Protein AF-W7BA47-F1 (afdb_monomer)

Radius of gyration: 14.9 Å; Cα contacts (8 Å, |Δi|>4): 116; chains: 1; bounding box: 36×22×44 Å

Mean predicted aligned error: 5.05 Å

pLDDT: mean 85.98, std 9.77, range [57.28, 95.69]

Secondary structure (DSSP, 8-state):
-HHHHHHHHHHHHHHHHHHHHHHHHTTS-HHHHHHHHHHHHHHHHHHHHHHHHTT-S---HHHHHHHHHHHHHHHHHHHHHHHHHHH---HHHHHHHHHHHHHHHHHHHHHHHHHHH-

Organism: NCBI:txid1265818

Solvent-accessible surface area (backbone atoms only — not comparable to full-atom values): 6264 Å² total; per-residue (Å²): 109,72,52,43,49,51,40,51,47,42,26,53,46,43,25,52,37,18,38,48,18,36,73,55,18,78,84,54,58,71,68,53,32,54,52,18,52,52,37,29,52,54,21,53,55,43,40,59,51,37,67,67,59,44,75,65,95,72,82,56,75,65,57,59,53,51,39,51,52,46,53,52,52,48,50,52,50,52,52,49,53,55,46,35,74,74,74,44,87,51,70,67,59,29,53,51,36,43,50,53,25,52,54,48,49,53,53,48,53,51,50,60,55,46,70,74,76,108

Sequence (118 aa):
MIEFGVDLLINFITFGICFLPLYFAEKSRPLFENIAVAMAFIGLLGVGTGIFISSSEEISTYAYIILIVQICALSIDGILILWKKRFGNNKFLVIISILISIVSMILYIYYVIASFIY

Foldseek 3Di:
DVQLVLLLLLLVLLLLLLQLLCVLCVPPPVVLNVLSVVSNVVSVVSSVLSNVLSPDDDDDPVSVVLSVLSVVLSVVSVVLVVVCVVPNRDPVSSVSSSVSSVVSVVSSVVVSVVSVVD

Nearest PDB structures (foldseek):
  4k0d-assembly1_B  TM=5.398E-01  e=3.141E+00  Anaeromyxobacter dehalogenans 2CP-C
  2kgx-assembly1_A  TM=3.588E-01  e=1.370E+00  Mus musculus
  8snb-assembly1_6Q  TM=4.536E-01  e=4.756E+00  Strongylocentrotus purpuratus
  3g50-assembly1_A  TM=3.987E-01  e=7.585E+00  Streptomyces coelicolor

Structure (mmCIF, N/CA/C/O backbone):
data_AF-W7BA47-F1
#
_entry.id   AF-W7BA47-F1
#
loop_
_atom_site.group_PDB
_atom_site.id
_atom_site.type_symbol
_atom_site.label_atom_id
_atom_site.label_alt_id
_atom_site.label_comp_id
_atom_site.label_asym_id
_atom_site.label_entity_id
_atom_site.label_seq_id
_atom_site.pdbx_PDB_ins_code
_atom_site.Cartn_x
_atom_site.Cartn_y
_atom_site.Cartn_z
_atom_site.occupancy
_atom_site.B_iso_or_equiv
_atom_site.auth_seq_id
_atom_site.auth_comp_id
_atom_site.auth_asym_id
_atom_site.auth_atom_id
_atom_site.pdbx_PDB_model_num
ATOM 1 N N . MET A 1 1 ? 11.224 -12.373 -18.089 1.00 66.38 1 MET A N 1
ATOM 2 C CA . MET A 1 1 ? 10.610 -13.251 -17.050 1.00 66.38 1 MET A CA 1
ATOM 3 C C . MET A 1 1 ? 10.797 -12.699 -15.644 1.00 66.38 1 MET A C 1
ATOM 5 O O . MET A 1 1 ? 9.801 -12.541 -14.954 1.00 66.38 1 MET A O 1
ATOM 9 N N . ILE A 1 2 ? 12.034 -12.404 -15.219 1.00 74.19 2 ILE A N 1
ATOM 10 C CA . ILE A 1 2 ? 12.288 -11.719 -13.934 1.00 74.19 2 ILE A CA 1
ATOM 11 C C . ILE A 1 2 ? 11.592 -10.355 -13.916 1.00 74.19 2 ILE A C 1
ATOM 13 O O . ILE A 1 2 ? 10.984 -9.990 -12.919 1.00 74.19 2 ILE A O 1
ATOM 17 N N . GLU A 1 3 ? 11.616 -9.669 -15.054 1.00 75.38 3 GLU A N 1
ATOM 18 C CA . GLU A 1 3 ? 11.063 -8.330 -15.205 1.00 75.38 3 GLU A CA 1
ATOM 19 C C . GLU A 1 3 ? 9.555 -8.270 -14.995 1.00 75.38 3 GLU A C 1
ATOM 21 O O . GLU A 1 3 ? 9.076 -7.696 -14.023 1.00 75.38 3 GLU A O 1
ATOM 26 N N . PHE A 1 4 ? 8.827 -9.038 -15.799 1.00 77.75 4 PHE A N 1
ATOM 27 C CA . PHE A 1 4 ? 7.409 -9.298 -15.585 1.00 77.75 4 PHE A CA 1
ATOM 28 C C . PHE A 1 4 ? 7.071 -9.653 -14.122 1.00 77.75 4 PHE A C 1
ATOM 30 O O . PHE A 1 4 ? 6.058 -9.212 -13.587 1.00 77.75 4 PHE A O 1
ATOM 37 N N . GLY A 1 5 ? 7.930 -10.427 -13.445 1.00 82.00 5 GLY A N 1
ATOM 38 C CA . GLY A 1 5 ? 7.764 -10.757 -12.029 1.00 82.00 5 GLY A CA 1
ATOM 39 C C . GLY A 1 5 ? 7.880 -9.550 -11.092 1.00 82.00 5 GLY A C 1
ATOM 40 O O . GLY A 1 5 ? 7.089 -9.434 -10.158 1.00 82.00 5 GLY A O 1
ATOM 41 N N . VAL A 1 6 ? 8.832 -8.648 -11.335 1.00 85.94 6 VAL A N 1
ATOM 42 C CA . VAL A 1 6 ? 9.008 -7.405 -10.564 1.00 85.94 6 VAL A CA 1
ATOM 43 C C . VAL A 1 6 ? 7.814 -6.480 -10.758 1.00 85.94 6 VAL A C 1
ATOM 45 O O . VAL A 1 6 ? 7.255 -6.004 -9.770 1.00 85.94 6 VAL A O 1
ATOM 48 N N . ASP A 1 7 ? 7.376 -6.286 -11.998 1.00 85.62 7 ASP A N 1
ATOM 49 C CA . ASP A 1 7 ? 6.231 -5.429 -12.300 1.00 85.62 7 ASP A CA 1
ATOM 50 C C . ASP A 1 7 ? 4.973 -5.972 -11.626 1.00 85.62 7 ASP A C 1
ATOM 52 O O . ASP A 1 7 ? 4.269 -5.258 -10.907 1.00 85.62 7 ASP A O 1
ATOM 56 N N . LEU A 1 8 ? 4.722 -7.273 -11.767 1.00 86.50 8 LEU A N 1
ATOM 57 C CA . LEU A 1 8 ? 3.595 -7.945 -11.135 1.00 86.50 8 LEU A CA 1
ATOM 58 C C . LEU A 1 8 ? 3.645 -7.816 -9.604 1.00 86.50 8 LEU A C 1
ATOM 60 O O . LEU A 1 8 ? 2.625 -7.515 -8.982 1.00 86.50 8 LEU A O 1
ATOM 64 N N . LEU A 1 9 ? 4.823 -7.958 -8.992 1.00 90.31 9 LEU A N 1
ATOM 65 C CA . LEU A 1 9 ? 4.999 -7.751 -7.554 1.00 90.31 9 LEU A CA 1
ATOM 66 C C . LEU A 1 9 ? 4.670 -6.320 -7.127 1.00 90.31 9 LEU A C 1
ATOM 68 O O . LEU A 1 9 ? 3.917 -6.152 -6.169 1.00 90.31 9 LEU A O 1
ATOM 72 N N . ILE A 1 10 ? 5.180 -5.300 -7.825 1.00 90.94 10 ILE A N 1
ATOM 73 C CA . ILE A 1 10 ? 4.874 -3.892 -7.521 1.00 90.94 10 ILE A CA 1
ATOM 74 C C . ILE A 1 10 ? 3.357 -3.678 -7.544 1.00 90.94 10 ILE A C 1
ATOM 76 O O . ILE A 1 10 ? 2.802 -3.146 -6.585 1.00 90.94 10 ILE A O 1
ATOM 80 N N . ASN A 1 11 ? 2.674 -4.173 -8.579 1.00 90.62 11 ASN A N 1
ATOM 81 C CA . ASN A 1 11 ? 1.220 -4.065 -8.710 1.00 90.62 11 ASN A CA 1
ATOM 82 C C . ASN A 1 11 ? 0.459 -4.700 -7.549 1.00 90.62 11 ASN A C 1
ATOM 84 O O . ASN A 1 11 ? -0.389 -4.055 -6.929 1.00 90.62 11 ASN A O 1
ATOM 88 N N . PHE A 1 12 ? 0.749 -5.966 -7.246 1.00 91.25 12 PHE A N 1
ATOM 89 C CA . PHE A 1 12 ? 0.044 -6.683 -6.187 1.00 91.25 12 PHE A CA 1
ATOM 90 C C . PHE A 1 12 ? 0.349 -6.117 -4.800 1.00 91.25 12 PHE A C 1
ATOM 92 O O . PHE A 1 12 ? -0.547 -6.075 -3.956 1.00 91.25 12 PHE A O 1
ATOM 99 N N . ILE A 1 13 ? 1.577 -5.649 -4.560 1.00 94.44 13 ILE A N 1
ATOM 100 C CA . ILE A 1 13 ? 1.940 -5.007 -3.294 1.00 94.44 13 ILE A CA 1
ATOM 101 C C . ILE A 1 13 ? 1.198 -3.677 -3.149 1.00 94.44 13 ILE A C 1
ATOM 103 O O . ILE A 1 13 ? 0.569 -3.463 -2.115 1.00 94.44 13 ILE A O 1
ATOM 107 N N . THR A 1 14 ? 1.204 -2.819 -4.174 1.00 94.06 14 THR A N 1
ATOM 108 C CA . THR A 1 14 ? 0.443 -1.560 -4.157 1.00 94.06 14 THR A CA 1
ATOM 109 C C . THR A 1 14 ? -1.044 -1.824 -3.933 1.00 94.06 14 THR A C 1
ATOM 111 O O . THR A 1 14 ? -1.656 -1.172 -3.091 1.00 94.06 14 THR A O 1
ATOM 114 N N . PHE A 1 15 ? -1.624 -2.822 -4.603 1.00 93.44 15 PHE A N 1
ATOM 115 C CA . PHE A 1 15 ? -3.010 -3.218 -4.361 1.00 93.44 15 PHE A CA 1
ATOM 116 C C . PHE A 1 15 ? -3.251 -3.654 -2.914 1.00 93.44 15 PHE A C 1
ATOM 118 O O . PHE A 1 15 ? -4.204 -3.188 -2.288 1.00 93.44 15 PHE A O 1
ATOM 125 N N . GLY A 1 16 ? -2.381 -4.506 -2.367 1.00 93.62 16 GLY A N 1
ATOM 126 C CA . GLY A 1 16 ? -2.463 -4.947 -0.977 1.00 93.62 16 GLY A CA 1
ATOM 127 C C . GLY A 1 16 ? -2.450 -3.770 -0.004 1.00 93.62 16 GLY A C 1
ATOM 128 O O . GLY A 1 16 ? -3.312 -3.698 0.873 1.00 93.62 16 GLY A O 1
ATOM 129 N N . ILE A 1 17 ? -1.536 -2.817 -0.209 1.00 94.75 17 ILE A N 1
ATOM 130 C CA . ILE A 1 17 ? -1.458 -1.577 0.572 1.00 94.75 17 ILE A CA 1
ATOM 131 C C . ILE A 1 17 ? -2.765 -0.789 0.442 1.00 94.75 17 ILE A C 1
ATOM 133 O O . ILE A 1 17 ? -3.381 -0.479 1.452 1.00 94.75 17 ILE A O 1
ATOM 137 N N . CYS A 1 18 ? -3.260 -0.531 -0.771 1.00 94.38 18 CYS A N 1
ATOM 138 C CA . CYS A 1 18 ? -4.506 0.218 -0.974 1.00 94.38 18 CYS A CA 1
ATOM 139 C C . CYS A 1 18 ? -5.758 -0.482 -0.415 1.00 94.38 18 CYS A C 1
ATOM 141 O O . CYS A 1 18 ? -6.762 0.181 -0.145 1.00 94.38 18 CYS A O 1
ATOM 143 N N . PHE A 1 19 ? -5.717 -1.803 -0.229 1.00 93.81 19 PHE A N 1
ATOM 144 C CA . PHE A 1 19 ? -6.799 -2.580 0.372 1.00 93.81 19 PHE A CA 1
ATOM 145 C C . PHE A 1 19 ? -6.784 -2.534 1.911 1.00 93.81 19 PHE A C 1
ATOM 147 O O . PHE A 1 19 ? -7.836 -2.579 2.552 1.00 93.81 19 PHE A O 1
ATOM 154 N N . LEU A 1 20 ? -5.606 -2.411 2.529 1.00 92.88 20 LEU A N 1
ATOM 155 C CA . LEU A 1 20 ? -5.420 -2.436 3.985 1.00 92.88 20 LEU A CA 1
ATOM 156 C C . LEU A 1 20 ? -6.234 -1.387 4.769 1.00 92.88 20 LEU A C 1
ATOM 158 O O . LEU A 1 20 ? -6.786 -1.759 5.811 1.00 92.88 20 LEU A O 1
ATOM 162 N N . PRO A 1 21 ? -6.424 -0.138 4.301 1.00 92.38 21 PRO A N 1
ATOM 163 C CA . PRO A 1 21 ? -7.309 0.823 4.952 1.00 92.38 21 PRO A CA 1
ATOM 164 C C . PRO A 1 21 ? -8.714 0.288 5.224 1.00 92.38 21 PRO A C 1
ATOM 166 O O . PRO A 1 21 ? -9.295 0.619 6.258 1.00 92.38 21 PRO A O 1
ATOM 169 N N . LEU A 1 22 ? -9.246 -0.572 4.345 1.00 91.44 22 LEU A N 1
ATOM 170 C CA . LEU A 1 22 ? -10.577 -1.167 4.491 1.00 91.44 22 LEU A CA 1
ATOM 171 C C . LEU A 1 22 ? -10.646 -2.028 5.753 1.00 91.44 22 LEU A C 1
ATOM 173 O O . LEU A 1 22 ? -11.572 -1.911 6.556 1.00 91.44 22 LEU A O 1
ATOM 177 N N . TYR A 1 23 ? -9.602 -2.826 5.980 1.00 90.31 23 TYR A N 1
ATOM 178 C CA . TYR A 1 23 ? -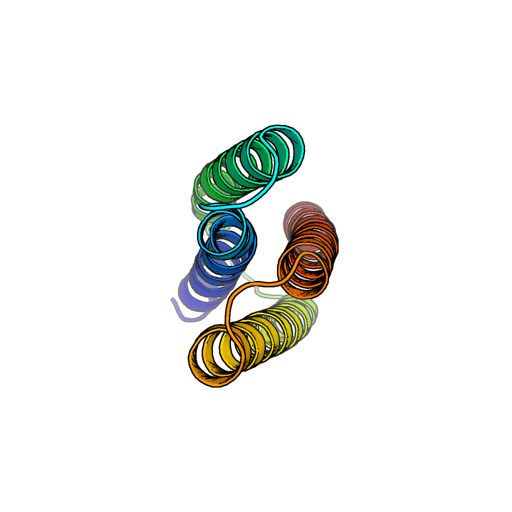9.472 -3.648 7.175 1.00 90.31 23 TYR A CA 1
ATOM 179 C C . TYR A 1 23 ? -9.422 -2.799 8.452 1.00 90.31 23 TYR A C 1
ATOM 181 O O . TYR A 1 23 ? -9.959 -3.193 9.490 1.00 90.31 23 TYR A O 1
ATOM 189 N N . PHE A 1 24 ? -8.799 -1.621 8.428 1.00 87.81 24 PHE A N 1
ATOM 190 C CA . PHE A 1 24 ? -8.803 -0.722 9.587 1.00 87.81 24 PHE A CA 1
ATOM 191 C C . PHE A 1 24 ? -10.140 0.028 9.743 1.00 87.81 24 PHE A C 1
ATOM 193 O O . PHE A 1 24 ? -10.567 0.292 10.873 1.00 87.81 24 PHE A O 1
ATOM 200 N N . ALA A 1 25 ? -10.832 0.322 8.641 1.00 86.88 25 ALA A N 1
ATOM 201 C CA . ALA A 1 25 ? -12.054 1.122 8.618 1.00 86.88 25 ALA A CA 1
ATOM 202 C C . ALA A 1 25 ? -13.339 0.370 9.026 1.00 86.88 25 ALA A C 1
ATOM 204 O O . ALA A 1 25 ? -14.301 1.040 9.395 1.00 86.88 25 ALA A O 1
ATOM 205 N N . GLU A 1 26 ? -13.339 -0.968 9.064 1.00 70.75 26 GLU A N 1
ATOM 206 C CA . GLU A 1 26 ? -14.492 -1.878 9.297 1.00 70.75 26 GLU A CA 1
ATOM 207 C C . GLU A 1 26 ? -15.397 -1.552 10.514 1.00 70.75 26 GLU A C 1
ATOM 209 O O . GLU A 1 26 ? -16.536 -1.995 10.599 1.00 70.75 26 GLU A O 1
ATOM 214 N N . LYS A 1 27 ? -14.915 -0.773 11.492 1.00 70.00 27 LYS A N 1
ATOM 215 C CA . LYS A 1 27 ? -15.703 -0.320 12.664 1.00 70.00 27 LYS A CA 1
ATOM 216 C C . LYS A 1 27 ? -15.567 1.177 12.940 1.00 70.00 27 LYS A C 1
ATOM 218 O O . LYS A 1 27 ? -15.707 1.634 14.075 1.00 70.00 27 LYS A O 1
ATOM 223 N N . SER A 1 28 ? -15.174 1.932 11.925 1.00 71.06 28 SER A N 1
ATOM 224 C CA . SER A 1 28 ? -14.909 3.362 12.021 1.00 71.06 28 SER A CA 1
ATOM 225 C C . SER A 1 28 ? -16.116 4.182 11.546 1.00 71.06 28 SER A C 1
ATOM 227 O O . SER A 1 28 ? -17.214 3.665 11.371 1.00 71.06 28 SER A O 1
ATOM 229 N N . ARG A 1 29 ? -15.948 5.503 11.412 1.00 77.69 29 ARG A N 1
ATOM 230 C CA . ARG A 1 29 ? -17.011 6.363 10.873 1.00 77.69 29 ARG A CA 1
ATOM 231 C C . ARG A 1 29 ? -17.239 6.031 9.390 1.00 77.69 29 ARG A C 1
ATOM 233 O O . ARG A 1 29 ? -16.246 5.800 8.703 1.00 77.69 29 ARG A O 1
ATOM 240 N N . PRO A 1 30 ? -18.474 6.162 8.871 1.00 85.31 30 PRO A N 1
ATOM 241 C CA . PRO A 1 30 ? -18.797 5.848 7.472 1.00 85.31 30 PRO A CA 1
ATOM 242 C C . PRO A 1 30 ? -17.928 6.613 6.459 1.00 85.31 30 PRO A C 1
ATOM 244 O O . PRO A 1 30 ? -17.640 6.126 5.375 1.00 85.31 30 PRO A O 1
ATOM 247 N N . LEU A 1 31 ? -17.437 7.800 6.832 1.00 87.19 31 LEU A N 1
ATOM 248 C CA . LEU A 1 31 ? -16.502 8.572 6.011 1.00 87.19 31 LEU A CA 1
ATOM 249 C C . LEU A 1 31 ? -15.182 7.827 5.741 1.00 87.19 31 LEU A C 1
ATOM 251 O O . LEU A 1 31 ? -14.698 7.850 4.615 1.00 87.19 31 LEU A O 1
ATOM 255 N N . PHE A 1 32 ? -14.593 7.176 6.748 1.00 87.00 32 PHE A N 1
ATOM 256 C CA . PHE A 1 32 ? -13.326 6.455 6.579 1.00 87.00 32 PHE A CA 1
ATOM 257 C C . PHE A 1 32 ? -13.507 5.175 5.767 1.00 87.00 32 PHE A C 1
ATOM 259 O O . PHE A 1 32 ? -12.637 4.830 4.976 1.00 87.00 32 PHE A O 1
ATOM 266 N N . GLU A 1 33 ? -14.645 4.506 5.939 1.00 88.81 33 GLU A N 1
ATOM 267 C CA . GLU A 1 33 ? -15.017 3.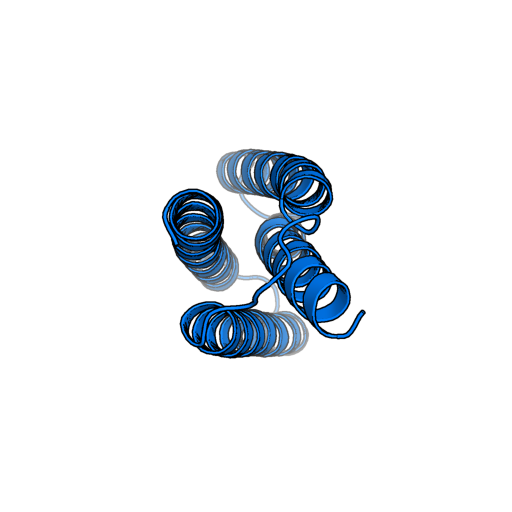334 5.152 1.00 88.81 33 GLU A CA 1
ATOM 268 C C . GLU A 1 33 ? -15.160 3.688 3.668 1.00 88.81 33 GLU A C 1
ATOM 270 O O . GLU A 1 33 ? -14.522 3.056 2.833 1.00 88.81 33 GLU A O 1
ATOM 275 N N . ASN A 1 34 ? -15.876 4.767 3.339 1.00 91.31 34 ASN A N 1
ATOM 276 C CA . ASN A 1 34 ? -16.017 5.228 1.954 1.00 91.31 34 ASN A CA 1
ATOM 277 C C . ASN A 1 34 ? -14.666 5.563 1.304 1.00 91.31 34 ASN A C 1
ATOM 279 O O . ASN A 1 34 ? -14.430 5.199 0.152 1.00 91.31 34 ASN A O 1
ATOM 283 N N . ILE A 1 35 ? -13.768 6.235 2.038 1.00 91.12 35 ILE A N 1
ATOM 284 C CA . ILE A 1 35 ? -12.414 6.533 1.547 1.00 91.12 35 ILE A CA 1
ATOM 285 C C . ILE A 1 35 ? -11.648 5.231 1.303 1.00 91.12 35 ILE A C 1
ATOM 287 O O . ILE A 1 35 ? -11.060 5.062 0.239 1.00 91.12 35 ILE A O 1
ATOM 291 N N . ALA A 1 36 ? -11.678 4.299 2.253 1.00 90.50 36 ALA A N 1
ATOM 292 C CA . ALA A 1 36 ? -10.980 3.027 2.136 1.00 90.50 36 ALA A CA 1
ATOM 293 C C . ALA A 1 36 ? -11.496 2.167 0.971 1.00 90.50 36 ALA A C 1
ATOM 295 O O . ALA A 1 36 ? -10.695 1.594 0.236 1.00 90.50 36 ALA A O 1
ATOM 296 N N . VAL A 1 37 ? -12.814 2.123 0.753 1.00 92.44 37 VAL A N 1
ATOM 297 C CA . VAL A 1 37 ? -13.425 1.446 -0.402 1.00 92.44 37 VAL A CA 1
ATOM 298 C C . VAL A 1 37 ? -12.951 2.077 -1.710 1.00 92.44 37 VAL A C 1
ATOM 300 O O . VAL A 1 37 ? -12.552 1.358 -2.626 1.00 92.44 37 VAL A O 1
ATOM 303 N N . ALA A 1 38 ? -12.945 3.410 -1.796 1.00 92.38 38 ALA A N 1
ATOM 304 C CA . ALA A 1 38 ? -12.454 4.107 -2.981 1.00 92.38 38 ALA A CA 1
ATOM 305 C C . ALA A 1 38 ? -10.973 3.792 -3.251 1.00 92.38 38 ALA A C 1
ATOM 307 O O . ALA A 1 38 ? -10.609 3.519 -4.393 1.00 92.38 38 ALA A O 1
ATOM 308 N N . MET A 1 39 ? -10.131 3.758 -2.211 1.00 92.12 39 MET A N 1
ATOM 309 C CA . MET A 1 39 ? -8.719 3.380 -2.349 1.00 92.12 39 MET A CA 1
ATOM 310 C C . MET A 1 39 ? -8.548 1.937 -2.822 1.00 92.12 39 MET A C 1
ATOM 312 O O . MET A 1 39 ? -7.776 1.698 -3.747 1.00 92.12 39 MET A O 1
ATOM 316 N N . ALA A 1 40 ? -9.294 0.991 -2.250 1.00 91.81 40 ALA A N 1
ATOM 317 C CA . ALA A 1 40 ? -9.256 -0.407 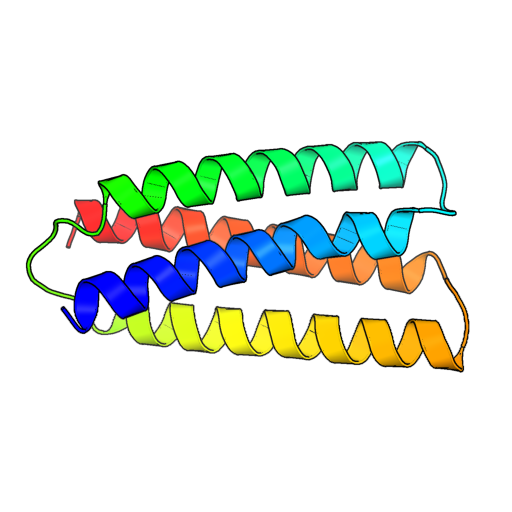-2.669 1.00 91.81 40 ALA A CA 1
ATOM 318 C C . ALA A 1 40 ? -9.656 -0.565 -4.146 1.00 91.81 40 ALA A C 1
ATOM 320 O O . ALA A 1 40 ? -9.021 -1.318 -4.885 1.00 91.81 40 ALA A O 1
ATOM 321 N N . PHE A 1 41 ? -10.668 0.182 -4.595 1.00 92.31 41 PHE A N 1
ATOM 322 C CA . PHE A 1 41 ? -11.100 0.178 -5.991 1.00 92.31 41 PHE A CA 1
ATOM 323 C C . PHE A 1 41 ? -10.038 0.768 -6.929 1.00 92.31 41 PHE A C 1
ATOM 325 O O . PHE A 1 41 ? -9.732 0.181 -7.963 1.00 92.31 41 PHE A O 1
ATOM 332 N N . ILE A 1 42 ? -9.426 1.893 -6.549 1.00 90.00 42 ILE A N 1
ATOM 333 C CA . ILE A 1 42 ? -8.329 2.512 -7.306 1.00 90.00 42 ILE A CA 1
ATOM 334 C C . ILE A 1 42 ? -7.123 1.563 -7.398 1.00 90.00 42 ILE A C 1
ATOM 336 O O . ILE A 1 42 ? -6.569 1.383 -8.481 1.00 90.00 42 ILE A O 1
ATOM 340 N N . GLY A 1 43 ? -6.749 0.914 -6.293 1.00 87.44 43 GLY A N 1
ATOM 341 C CA . GLY A 1 43 ? -5.674 -0.077 -6.276 1.00 87.44 43 GLY A CA 1
ATOM 342 C C . GLY A 1 43 ? -5.970 -1.271 -7.187 1.00 87.44 43 GLY A C 1
ATOM 343 O O . GLY A 1 43 ? -5.082 -1.730 -7.901 1.00 87.44 43 GLY A O 1
ATOM 344 N N . LEU A 1 44 ? -7.222 -1.744 -7.215 1.00 88.38 44 LEU A N 1
ATOM 345 C CA . LEU A 1 44 ? -7.648 -2.836 -8.095 1.00 88.38 44 LEU A CA 1
ATOM 346 C C . LEU A 1 44 ? -7.510 -2.461 -9.577 1.00 88.38 44 LEU A C 1
ATOM 348 O O . LEU A 1 44 ? -7.016 -3.264 -10.367 1.00 88.38 44 LEU A O 1
ATOM 352 N N . LEU A 1 45 ? -7.907 -1.240 -9.951 1.00 86.62 45 LEU A N 1
ATOM 353 C CA . LEU A 1 45 ? -7.700 -0.723 -11.308 1.00 86.62 45 LEU A CA 1
ATOM 354 C C . LEU A 1 45 ? -6.207 -0.652 -11.661 1.00 86.62 45 LEU A C 1
ATOM 356 O O . LEU A 1 45 ? -5.834 -0.981 -12.787 1.00 86.62 45 LEU A O 1
ATOM 360 N N . GLY A 1 46 ? -5.362 -0.303 -10.685 1.00 81.31 46 GLY A N 1
ATOM 361 C CA . GLY A 1 46 ? -3.903 -0.321 -10.812 1.00 81.31 46 GLY A CA 1
ATOM 362 C C . GLY A 1 46 ? -3.345 -1.697 -11.193 1.00 81.31 46 GLY A C 1
ATOM 363 O O . GLY A 1 46 ? -2.532 -1.808 -12.105 1.00 81.31 46 GLY A O 1
ATOM 364 N N . VAL A 1 47 ? -3.836 -2.782 -10.586 1.00 78.44 47 VAL A N 1
ATOM 365 C CA . VAL A 1 47 ? -3.394 -4.145 -10.957 1.00 78.44 47 VAL A CA 1
ATOM 366 C C . VAL A 1 47 ? -3.602 -4.413 -12.450 1.00 78.44 47 VAL A C 1
ATOM 368 O O . VAL A 1 47 ? -2.722 -4.965 -13.108 1.00 78.44 47 VAL A O 1
ATOM 371 N N . GLY A 1 48 ? -4.741 -3.981 -13.002 1.00 72.12 48 GLY A N 1
ATOM 372 C CA . GLY A 1 48 ? -5.032 -4.116 -14.429 1.00 72.12 48 GLY A CA 1
ATOM 373 C C . GLY A 1 48 ? -4.066 -3.325 -15.313 1.00 72.12 48 GLY A C 1
ATOM 374 O O . GLY A 1 48 ? -3.627 -3.836 -16.343 1.00 72.12 48 GLY A O 1
ATOM 375 N N . THR A 1 49 ? -3.685 -2.110 -14.902 1.00 73.25 49 THR A N 1
ATOM 376 C CA . THR A 1 49 ? -2.740 -1.286 -15.669 1.00 73.25 49 THR A CA 1
ATOM 377 C C . THR A 1 49 ? -1.348 -1.894 -15.708 1.00 73.25 49 THR A C 1
ATOM 379 O O . THR A 1 49 ? -0.732 -1.920 -16.765 1.00 73.25 49 THR A O 1
ATOM 382 N N . GLY A 1 50 ? -0.847 -2.456 -14.614 1.00 66.00 50 GLY A N 1
ATOM 383 C CA . GLY A 1 50 ? 0.508 -3.000 -14.630 1.00 66.00 50 GLY A CA 1
ATOM 384 C C . GLY A 1 50 ? 0.675 -4.328 -15.364 1.00 66.00 50 GLY A C 1
ATOM 385 O O . GLY A 1 50 ? 1.748 -4.580 -15.908 1.00 66.00 50 GLY A O 1
ATOM 386 N N . ILE A 1 51 ? -0.388 -5.129 -15.492 1.00 68.62 51 ILE A N 1
ATOM 387 C CA . ILE A 1 51 ? -0.386 -6.277 -16.416 1.00 68.62 51 ILE A CA 1
ATOM 388 C C . ILE A 1 51 ? -0.167 -5.795 -17.858 1.00 68.62 51 ILE A C 1
ATOM 390 O O . ILE A 1 51 ? 0.539 -6.451 -18.615 1.00 68.62 51 ILE A O 1
ATOM 394 N N . PHE A 1 52 ? -0.713 -4.633 -18.227 1.00 68.88 52 PHE A N 1
ATOM 395 C CA . PHE A 1 52 ? -0.556 -4.068 -19.568 1.00 68.88 52 PHE A CA 1
ATOM 396 C C . PHE A 1 52 ? 0.848 -3.496 -19.819 1.00 68.88 52 PHE A C 1
ATOM 398 O O . PHE A 1 52 ? 1.332 -3.547 -20.943 1.00 68.88 52 PHE A O 1
ATOM 405 N N . ILE A 1 53 ? 1.503 -2.960 -18.786 1.00 67.88 53 ILE A N 1
ATOM 406 C CA . ILE A 1 53 ? 2.792 -2.258 -18.919 1.00 67.88 53 ILE A CA 1
ATOM 407 C C . ILE A 1 53 ? 3.998 -3.205 -18.795 1.00 67.88 53 ILE A C 1
ATOM 409 O O . ILE A 1 53 ? 5.065 -2.936 -19.342 1.00 67.88 53 ILE A O 1
ATOM 413 N N . SER A 1 54 ? 3.810 -4.360 -18.153 1.00 61.78 54 SER A N 1
ATOM 414 C CA . SER A 1 54 ? 4.834 -5.408 -17.977 1.00 61.78 54 SER A CA 1
ATOM 415 C C . SER A 1 54 ? 5.260 -6.148 -19.263 1.00 61.78 54 SER A C 1
ATOM 417 O O . SER A 1 54 ? 5.886 -7.207 -19.202 1.00 61.78 54 SER A O 1
ATOM 419 N N . SER A 1 55 ? 4.916 -5.611 -20.440 1.00 60.03 55 SER A N 1
ATOM 420 C CA . SER A 1 55 ? 5.360 -6.091 -21.755 1.00 60.03 55 SER A CA 1
ATOM 421 C C . SER A 1 55 ? 6.619 -5.389 -22.282 1.00 60.03 55 SER A C 1
ATOM 423 O O . SER A 1 55 ? 7.001 -5.641 -23.422 1.00 60.03 55 SER A O 1
ATOM 425 N N . SER A 1 56 ? 7.212 -4.469 -21.516 1.00 59.53 56 SER A N 1
ATOM 426 C CA . SER A 1 56 ? 8.468 -3.798 -21.880 1.00 59.53 56 SER A CA 1
ATOM 427 C C . SER A 1 56 ? 9.680 -4.705 -21.617 1.00 59.53 56 SER A C 1
ATOM 429 O O . SER A 1 56 ? 9.654 -5.545 -20.719 1.00 59.53 56 SER A O 1
ATOM 431 N N . GLU A 1 57 ? 10.713 -4.589 -22.458 1.00 57.28 57 GLU A N 1
ATOM 432 C CA . GLU A 1 57 ? 11.843 -5.536 -22.517 1.00 57.28 57 GLU A CA 1
ATOM 433 C C . GLU A 1 57 ? 13.023 -5.191 -21.589 1.00 57.28 57 GLU A C 1
ATOM 435 O O . GLU A 1 57 ? 13.956 -5.985 -21.502 1.00 57.28 57 GLU A O 1
ATOM 440 N N . GLU A 1 58 ? 13.007 -4.040 -20.902 1.00 62.19 58 GLU A N 1
ATOM 441 C CA . GLU A 1 58 ? 14.079 -3.652 -19.976 1.00 62.19 58 GLU A CA 1
ATOM 442 C C . GLU A 1 58 ? 13.534 -3.026 -18.686 1.00 62.19 58 GLU A C 1
ATOM 444 O O . GLU A 1 58 ? 12.908 -1.963 -18.696 1.00 62.19 58 GLU A O 1
ATOM 449 N N . ILE A 1 59 ? 13.839 -3.639 -17.537 1.00 63.56 59 ILE A N 1
ATOM 450 C CA . ILE A 1 59 ? 13.616 -2.991 -16.240 1.00 63.56 59 ILE A CA 1
ATOM 451 C C . ILE A 1 59 ? 14.749 -2.041 -15.899 1.00 63.56 59 ILE A C 1
ATOM 453 O O . ILE A 1 59 ? 15.877 -2.434 -15.594 1.00 63.56 59 ILE A O 1
ATOM 457 N N . SER A 1 60 ? 14.392 -0.768 -15.798 1.00 69.88 60 SER A N 1
ATOM 458 C CA . SER A 1 60 ? 15.277 0.254 -15.265 1.00 69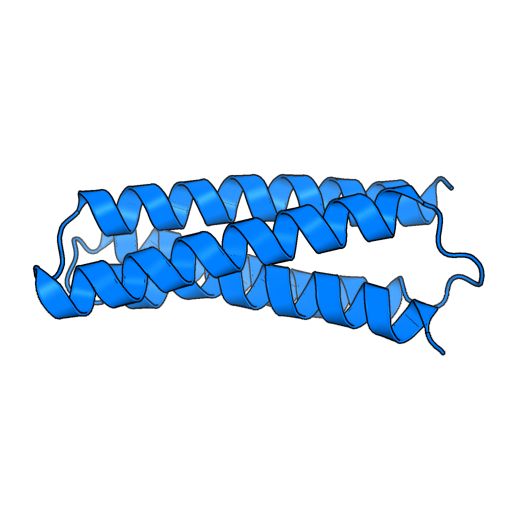.88 60 SER A CA 1
ATOM 459 C C . SER A 1 60 ? 15.416 0.161 -13.739 1.00 69.88 60 SER A C 1
ATOM 461 O O . SER A 1 60 ? 14.479 -0.169 -13.006 1.00 69.88 60 SER A O 1
ATOM 463 N N . THR A 1 61 ? 16.600 0.513 -13.232 1.00 76.94 61 THR A N 1
ATOM 464 C CA . THR A 1 61 ? 16.991 0.456 -11.810 1.00 76.94 61 THR A CA 1
ATOM 465 C C . THR A 1 61 ? 15.976 1.110 -10.861 1.00 76.94 61 THR A C 1
ATOM 467 O O . THR A 1 61 ? 15.847 0.685 -9.711 1.00 76.94 61 THR A O 1
ATOM 470 N N . TYR A 1 62 ? 15.221 2.116 -11.320 1.00 80.38 62 TYR A N 1
ATOM 471 C CA . TYR A 1 62 ? 14.200 2.775 -10.501 1.00 80.38 62 TYR A CA 1
ATOM 472 C C . TYR A 1 62 ? 13.058 1.832 -10.086 1.00 80.38 62 TYR A C 1
ATOM 474 O O . TYR A 1 62 ? 12.514 2.003 -8.995 1.00 80.38 62 TYR A O 1
ATOM 482 N N . ALA A 1 63 ? 12.716 0.815 -10.885 1.00 85.50 63 ALA A N 1
ATOM 483 C CA . ALA A 1 63 ? 11.647 -0.127 -10.548 1.00 85.50 63 ALA A CA 1
ATOM 484 C C . ALA A 1 63 ? 11.992 -0.940 -9.293 1.00 85.50 63 ALA A C 1
ATOM 486 O O . ALA A 1 63 ? 11.150 -1.118 -8.416 1.00 85.50 63 ALA A O 1
ATOM 487 N N . TYR A 1 64 ? 13.256 -1.351 -9.141 1.00 86.56 64 TYR A N 1
ATOM 488 C CA . TYR A 1 64 ? 13.727 -2.039 -7.935 1.00 86.56 64 TYR A CA 1
ATOM 489 C C . TYR A 1 64 ? 13.664 -1.143 -6.694 1.00 86.56 64 TYR A C 1
ATOM 491 O O . TYR A 1 64 ? 13.298 -1.611 -5.615 1.00 86.56 64 TYR A O 1
ATOM 499 N N . ILE A 1 65 ? 13.971 0.151 -6.834 1.00 87.81 65 ILE A N 1
ATOM 500 C CA . ILE A 1 65 ? 13.836 1.122 -5.738 1.00 87.81 65 ILE A CA 1
ATOM 501 C C . ILE A 1 65 ? 12.368 1.225 -5.317 1.00 87.81 65 ILE A C 1
ATOM 503 O O . ILE A 1 65 ? 12.060 1.162 -4.127 1.00 87.81 65 ILE A O 1
ATOM 507 N N . ILE A 1 66 ? 11.457 1.329 -6.286 1.00 90.44 66 ILE A N 1
ATOM 508 C CA . ILE A 1 66 ? 10.019 1.409 -6.021 1.00 90.44 66 ILE A CA 1
ATOM 509 C C . ILE A 1 66 ? 9.527 0.123 -5.358 1.00 90.44 66 ILE A C 1
ATOM 511 O O . ILE A 1 66 ? 8.837 0.204 -4.345 1.00 90.44 66 ILE A O 1
ATOM 515 N N . LEU A 1 67 ? 9.946 -1.049 -5.839 1.00 92.31 67 LEU A N 1
ATOM 516 C CA . LEU A 1 67 ? 9.625 -2.330 -5.213 1.00 92.31 67 LEU A CA 1
ATOM 517 C C . LEU A 1 67 ? 10.052 -2.364 -3.738 1.00 92.31 67 LEU A C 1
ATOM 519 O O . LEU A 1 67 ? 9.248 -2.727 -2.880 1.00 92.31 67 LEU A O 1
ATOM 523 N N . ILE A 1 68 ? 11.280 -1.944 -3.418 1.00 93.38 68 ILE A N 1
ATOM 524 C CA . ILE A 1 68 ? 11.773 -1.896 -2.032 1.00 93.38 68 ILE A CA 1
ATOM 525 C C . ILE A 1 68 ? 10.912 -0.957 -1.180 1.00 93.38 68 ILE A C 1
ATOM 527 O O . ILE A 1 68 ? 10.514 -1.324 -0.073 1.00 93.38 68 ILE A O 1
ATOM 531 N N . VAL A 1 69 ? 10.583 0.234 -1.687 1.00 94.38 69 VAL A N 1
ATOM 532 C CA . VAL A 1 69 ? 9.735 1.195 -0.964 1.00 94.38 69 VAL A CA 1
ATOM 533 C C . VAL A 1 69 ? 8.338 0.621 -0.714 1.00 94.38 69 VAL A C 1
ATOM 535 O O . VAL A 1 69 ? 7.820 0.751 0.397 1.00 94.38 69 VAL A O 1
ATOM 538 N N . GLN A 1 70 ? 7.753 -0.066 -1.696 1.00 95.00 70 GLN A N 1
ATOM 539 C CA . GLN A 1 70 ? 6.449 -0.714 -1.552 1.00 95.00 70 GLN A CA 1
ATOM 540 C C . GLN A 1 70 ? 6.492 -1.866 -0.532 1.00 95.00 70 GLN A C 1
ATOM 542 O O . GLN A 1 70 ? 5.605 -1.973 0.313 1.00 95.00 70 GLN A O 1
ATOM 547 N N . ILE A 1 71 ? 7.552 -2.681 -0.518 1.00 95.62 71 ILE A N 1
ATOM 548 C CA . ILE A 1 71 ? 7.746 -3.728 0.503 1.00 95.62 71 ILE A CA 1
ATOM 549 C C . ILE A 1 71 ? 7.857 -3.114 1.906 1.00 95.62 71 ILE A C 1
ATOM 551 O O . ILE A 1 71 ? 7.254 -3.624 2.856 1.00 95.62 71 ILE A O 1
ATOM 555 N N . CYS A 1 72 ? 8.592 -2.010 2.053 1.00 95.12 72 CYS A N 1
ATOM 556 C CA . CYS A 1 72 ? 8.695 -1.284 3.318 1.00 95.12 72 CYS A CA 1
ATOM 557 C C . CYS A 1 72 ? 7.330 -0.752 3.776 1.00 95.12 72 CYS A C 1
ATOM 559 O O . CYS A 1 72 ? 6.964 -0.943 4.935 1.00 95.12 72 CYS A O 1
ATOM 561 N N . ALA A 1 73 ? 6.557 -0.140 2.875 1.00 95.00 73 ALA A N 1
ATOM 562 C CA . ALA A 1 73 ? 5.213 0.354 3.170 1.00 95.00 73 ALA A CA 1
ATOM 563 C C . ALA A 1 73 ? 4.277 -0.778 3.627 1.00 95.00 73 ALA A C 1
ATOM 565 O O . ALA A 1 73 ? 3.657 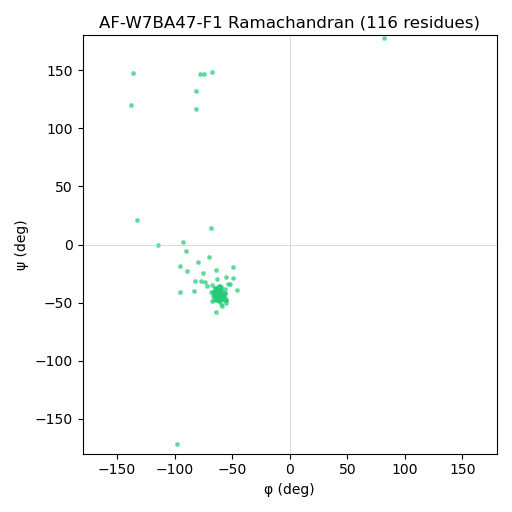-0.673 4.686 1.00 95.00 73 ALA A O 1
ATOM 566 N N . LEU A 1 74 ? 4.267 -1.904 2.906 1.00 95.69 74 LEU A N 1
ATOM 567 C CA . LEU A 1 74 ? 3.479 -3.082 3.273 1.00 95.69 74 LEU A CA 1
ATOM 568 C C . LEU A 1 74 ? 3.902 -3.656 4.635 1.00 95.69 74 LEU A C 1
ATOM 570 O O . LEU A 1 74 ? 3.063 -4.067 5.436 1.00 95.69 74 LEU A O 1
ATOM 574 N N . SER A 1 75 ? 5.204 -3.657 4.925 1.00 95.31 75 SER A N 1
ATOM 575 C CA . SER A 1 75 ? 5.736 -4.109 6.215 1.00 95.31 75 SER A CA 1
ATOM 576 C C . SER A 1 75 ? 5.269 -3.213 7.365 1.00 95.31 75 SER A C 1
ATOM 578 O O . SER A 1 75 ? 4.914 -3.719 8.431 1.00 95.31 75 SER A O 1
ATOM 580 N N . ILE A 1 76 ? 5.213 -1.893 7.150 1.00 94.50 76 ILE A N 1
ATOM 581 C CA . ILE A 1 76 ? 4.666 -0.938 8.123 1.00 94.50 76 ILE A CA 1
ATOM 582 C C . ILE A 1 76 ? 3.179 -1.218 8.361 1.00 94.50 76 ILE A C 1
ATOM 584 O O . ILE A 1 76 ? 2.775 -1.332 9.519 1.00 94.50 76 ILE A O 1
ATOM 588 N N . ASP A 1 77 ? 2.372 -1.412 7.315 1.00 93.00 77 ASP A N 1
ATOM 589 C CA . ASP A 1 77 ? 0.963 -1.800 7.482 1.00 93.00 77 ASP A CA 1
ATOM 590 C C . ASP A 1 77 ? 0.816 -3.137 8.232 1.00 93.00 77 ASP A C 1
ATOM 592 O O . ASP A 1 77 ? -0.059 -3.286 9.090 1.00 93.00 77 ASP A O 1
ATOM 596 N N . GLY A 1 78 ? 1.718 -4.093 7.999 1.00 93.56 78 GLY A N 1
ATOM 597 C CA . GLY A 1 78 ? 1.800 -5.334 8.772 1.00 93.56 78 GLY A CA 1
ATOM 598 C C . GLY A 1 78 ? 2.008 -5.087 10.272 1.00 93.56 78 GLY A C 1
ATOM 599 O O . GLY A 1 78 ? 1.322 -5.686 11.107 1.00 93.56 78 GLY A O 1
ATOM 600 N N . ILE A 1 79 ? 2.889 -4.150 10.635 1.00 94.25 79 ILE A N 1
ATOM 601 C CA . ILE A 1 79 ? 3.085 -3.720 12.029 1.00 94.25 79 ILE A CA 1
ATOM 602 C C . ILE A 1 79 ? 1.804 -3.077 12.581 1.00 94.25 79 ILE A C 1
ATOM 604 O O . ILE A 1 79 ? 1.410 -3.381 13.712 1.00 94.25 79 ILE A O 1
ATOM 608 N N . LEU A 1 80 ? 1.103 -2.255 11.790 1.00 93.81 80 LEU A N 1
ATOM 609 C CA . LEU A 1 80 ? -0.175 -1.654 12.195 1.00 93.81 80 LEU A CA 1
ATOM 610 C C . LEU A 1 80 ? -1.251 -2.715 12.462 1.00 93.81 80 LEU A C 1
ATOM 612 O O . LEU A 1 80 ? -2.021 -2.578 13.417 1.00 93.81 80 LEU A O 1
ATOM 616 N N . ILE A 1 81 ? -1.288 -3.806 11.688 1.00 93.62 81 ILE A N 1
ATOM 617 C CA . ILE A 1 81 ? -2.194 -4.937 11.942 1.00 93.62 81 ILE A CA 1
ATOM 618 C C . ILE A 1 81 ? -1.888 -5.575 13.301 1.00 93.62 81 ILE A C 1
ATOM 620 O O . ILE A 1 81 ? -2.811 -5.853 14.075 1.00 93.62 81 ILE A O 1
ATOM 624 N N . LEU A 1 82 ? -0.609 -5.806 13.613 1.00 93.56 82 LEU A N 1
ATOM 625 C CA . LEU A 1 82 ? -0.200 -6.358 14.909 1.00 93.56 82 LEU A CA 1
ATOM 626 C C . LEU A 1 82 ? -0.578 -5.415 16.059 1.00 93.56 82 LEU A C 1
ATOM 628 O O . LEU A 1 82 ? -1.062 -5.868 17.099 1.00 93.56 82 LEU A O 1
ATOM 632 N N . TRP A 1 83 ? -0.437 -4.105 15.860 1.00 93.06 83 TRP A N 1
ATOM 633 C CA . TRP A 1 83 ? -0.873 -3.100 16.829 1.00 93.06 83 TRP A CA 1
ATOM 634 C C . TRP A 1 83 ? -2.387 -3.097 17.027 1.00 93.06 83 TRP A C 1
ATOM 636 O O . TRP A 1 83 ? -2.830 -3.118 18.175 1.00 93.06 83 TRP A O 1
ATOM 646 N N . LYS A 1 84 ? -3.185 -3.166 15.952 1.00 90.31 84 LYS A N 1
ATOM 647 C CA . LYS A 1 84 ? -4.651 -3.306 16.040 1.00 90.31 84 LYS A CA 1
ATOM 648 C C . LYS A 1 84 ? -5.041 -4.542 16.851 1.00 90.31 84 LYS A C 1
ATOM 650 O O . LYS A 1 84 ? -5.954 -4.469 17.669 1.00 90.31 84 LYS A O 1
ATOM 655 N N . LYS A 1 85 ? -4.349 -5.673 16.659 1.00 89.81 85 LYS A N 1
ATOM 656 C CA . LYS A 1 85 ? -4.603 -6.907 17.427 1.00 89.81 85 LYS A CA 1
ATOM 657 C C . LYS A 1 85 ? -4.294 -6.747 18.917 1.00 89.81 85 LYS A C 1
ATOM 659 O O . LYS A 1 85 ? -5.021 -7.295 19.737 1.00 89.81 85 LYS A O 1
ATOM 664 N N . ARG A 1 86 ? -3.236 -6.010 19.272 1.00 91.00 86 ARG A N 1
ATOM 665 C CA . ARG A 1 86 ? -2.795 -5.843 20.667 1.00 91.00 86 ARG A CA 1
ATOM 666 C C . ARG A 1 86 ? -3.560 -4.761 21.430 1.00 91.00 86 ARG A C 1
ATOM 668 O O . ARG A 1 86 ? -3.844 -4.947 22.607 1.00 91.00 86 ARG A O 1
ATOM 675 N N . PHE A 1 87 ? -3.859 -3.639 20.782 1.00 87.81 87 PHE A N 1
ATOM 676 C CA . PHE A 1 87 ? -4.393 -2.433 21.430 1.00 87.81 87 PHE A CA 1
ATOM 677 C C . PHE A 1 87 ? -5.824 -2.084 20.997 1.00 87.81 87 PHE A C 1
ATOM 679 O O . PHE A 1 87 ? -6.396 -1.113 21.488 1.00 87.81 87 PHE A O 1
ATOM 686 N N . GLY A 1 88 ? -6.418 -2.875 20.103 1.00 84.31 88 GLY A N 1
ATOM 687 C CA . GLY A 1 88 ? -7.734 -2.610 19.535 1.00 84.31 88 GLY A CA 1
ATOM 688 C C . GLY A 1 88 ? -7.694 -1.614 18.376 1.00 84.31 88 GLY A C 1
ATOM 689 O O . GLY A 1 88 ? -6.647 -1.097 17.984 1.00 84.31 88 GLY A O 1
ATOM 690 N N . ASN A 1 89 ? -8.863 -1.363 17.785 1.00 80.38 89 ASN A N 1
ATOM 691 C CA . ASN A 1 89 ? -8.975 -0.437 16.663 1.00 80.38 89 ASN A CA 1
ATOM 692 C C . ASN A 1 89 ? -9.027 1.012 17.160 1.00 80.38 89 ASN A C 1
ATOM 694 O O . ASN A 1 89 ? -9.819 1.338 18.044 1.00 80.38 89 ASN A O 1
ATOM 698 N N . ASN A 1 90 ? -8.233 1.894 16.558 1.00 83.69 90 ASN A N 1
ATOM 699 C CA . ASN A 1 90 ? -8.259 3.324 16.845 1.00 83.69 90 ASN A CA 1
ATOM 700 C C . ASN A 1 90 ? -8.198 4.117 15.535 1.00 83.69 90 ASN A C 1
ATOM 702 O O . ASN A 1 90 ? -7.541 3.707 14.581 1.00 83.69 90 ASN A O 1
ATOM 706 N N . LYS A 1 91 ? -8.844 5.287 15.509 1.00 86.62 91 LYS A N 1
ATOM 707 C CA . LYS A 1 91 ? -8.897 6.204 14.360 1.00 86.62 91 LYS A CA 1
ATOM 708 C C . LYS A 1 91 ? -7.508 6.559 13.831 1.00 86.62 91 LYS A C 1
ATOM 710 O O . LYS A 1 91 ? -7.345 6.705 12.628 1.00 86.62 91 LYS A O 1
ATOM 715 N N . PHE A 1 92 ? -6.512 6.657 14.712 1.00 89.25 92 PHE A N 1
ATOM 716 C CA . PHE A 1 92 ? -5.129 6.916 14.311 1.00 89.25 92 PHE A CA 1
ATOM 717 C C . PHE A 1 92 ? -4.565 5.826 13.390 1.00 89.25 92 PHE A C 1
ATOM 719 O O . PHE A 1 92 ? -3.921 6.163 12.406 1.00 89.25 92 PHE A O 1
ATOM 726 N N . LEU A 1 93 ? -4.860 4.544 13.644 1.00 91.00 93 LEU A N 1
ATOM 727 C CA . LEU A 1 93 ? -4.401 3.442 12.786 1.00 91.00 93 LEU A CA 1
ATOM 728 C C . LEU A 1 93 ? -5.017 3.535 11.385 1.00 91.00 93 LEU A C 1
ATOM 730 O O . LEU A 1 93 ? -4.317 3.363 10.394 1.00 91.00 93 LEU A O 1
ATOM 734 N N . VAL A 1 94 ? -6.309 3.878 11.315 1.00 90.69 94 VAL A N 1
ATOM 735 C CA . VAL A 1 94 ? -7.026 4.081 10.046 1.00 90.69 94 VAL A CA 1
ATOM 736 C C . VAL A 1 94 ? -6.393 5.218 9.244 1.00 90.69 94 VAL A C 1
ATOM 738 O O . VAL A 1 94 ? -6.097 5.049 8.067 1.00 90.69 94 VAL A O 1
ATOM 741 N N . ILE A 1 95 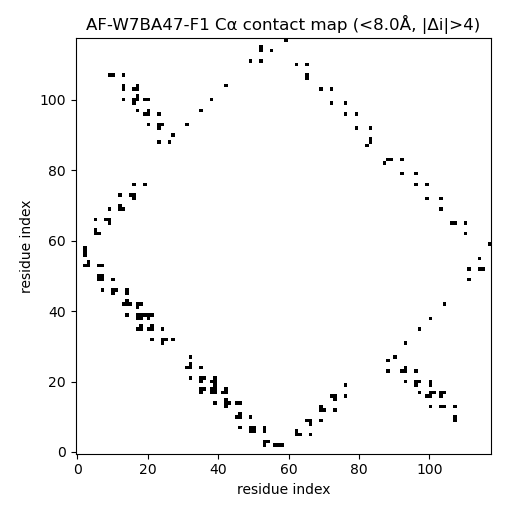? -6.149 6.366 9.883 1.00 92.25 95 ILE A N 1
ATOM 742 C CA . ILE A 1 95 ? -5.560 7.541 9.226 1.00 92.25 95 ILE A CA 1
ATOM 743 C C . ILE A 1 95 ? -4.153 7.229 8.709 1.00 92.25 95 ILE A C 1
ATOM 745 O O . ILE A 1 95 ? -3.838 7.579 7.575 1.00 92.25 95 ILE A O 1
ATOM 749 N N . ILE A 1 96 ? -3.321 6.559 9.510 1.00 94.00 96 ILE A N 1
ATOM 750 C CA . ILE A 1 96 ? -1.961 6.196 9.098 1.00 94.00 96 ILE A CA 1
ATOM 751 C C . ILE A 1 96 ? -2.006 5.248 7.894 1.00 94.00 96 ILE A C 1
ATOM 753 O O . ILE A 1 96 ? -1.317 5.507 6.913 1.00 94.00 96 ILE A O 1
ATOM 757 N N . SER A 1 97 ? -2.844 4.208 7.925 1.00 94.06 97 SER A N 1
ATOM 758 C CA . SER A 1 97 ? -2.951 3.264 6.803 1.00 94.06 97 SER A CA 1
ATOM 759 C C . SER A 1 97 ? -3.459 3.942 5.519 1.00 94.06 97 SER A C 1
ATOM 761 O O . SER A 1 97 ? -2.925 3.701 4.435 1.00 94.06 97 SER A O 1
ATOM 763 N N . ILE A 1 98 ? -4.413 4.880 5.625 1.00 94.12 98 ILE A N 1
ATOM 764 C CA . ILE A 1 98 ? -4.857 5.704 4.484 1.00 94.12 98 ILE A CA 1
ATOM 765 C C . ILE A 1 98 ? -3.698 6.543 3.929 1.00 94.12 98 ILE A C 1
ATOM 767 O O . ILE A 1 98 ? -3.499 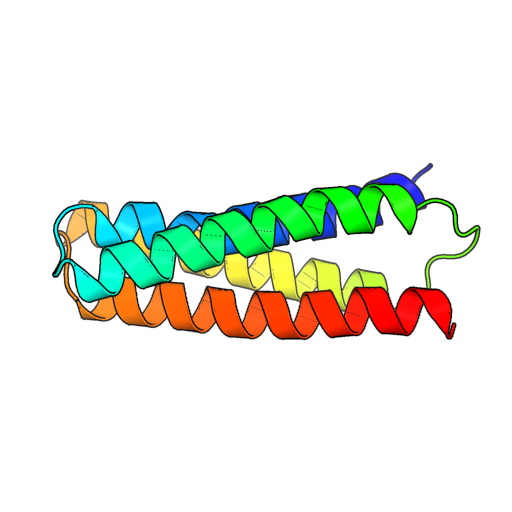6.583 2.718 1.00 94.12 98 ILE A O 1
ATOM 771 N N . LEU A 1 99 ? -2.910 7.201 4.784 1.00 95.56 99 LEU A N 1
ATOM 772 C CA . LEU A 1 99 ? -1.767 8.006 4.338 1.00 95.56 99 LEU A CA 1
ATOM 773 C C .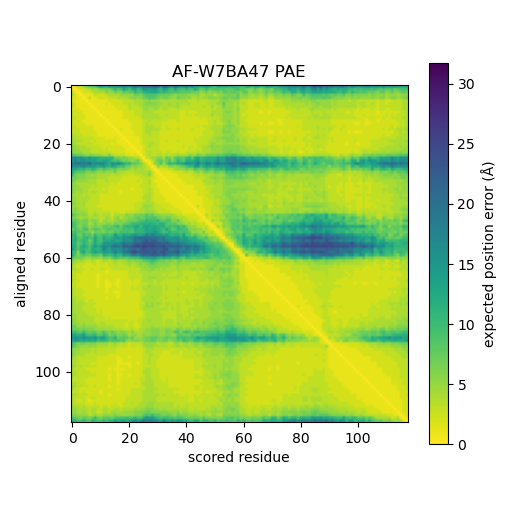 LEU A 1 99 ? -0.707 7.155 3.630 1.00 95.56 99 LEU A C 1
ATOM 775 O O . LEU A 1 99 ? -0.226 7.553 2.569 1.00 95.56 99 LEU A O 1
ATOM 779 N N . ILE A 1 100 ? -0.385 5.979 4.176 1.00 95.50 100 ILE A N 1
ATOM 780 C CA . ILE A 1 100 ? 0.534 5.018 3.546 1.00 95.50 100 ILE A CA 1
ATOM 781 C C . ILE A 1 100 ? 0.009 4.623 2.164 1.00 95.50 100 ILE A C 1
ATOM 783 O O . ILE A 1 100 ? 0.757 4.662 1.187 1.00 95.50 100 ILE A O 1
ATOM 787 N N . SER A 1 101 ? -1.290 4.341 2.059 1.00 94.62 101 SER A N 1
ATOM 788 C CA . SER A 1 101 ? -1.934 3.999 0.790 1.00 94.62 101 SER A CA 1
ATOM 789 C C . SER A 1 101 ? -1.869 5.124 -0.235 1.00 94.62 101 SER A C 1
ATOM 791 O O . SER A 1 101 ? -1.629 4.862 -1.411 1.00 94.62 101 SER A O 1
ATOM 793 N N . ILE A 1 102 ? -2.044 6.380 0.183 1.00 94.44 102 ILE A N 1
ATOM 794 C CA . ILE A 1 102 ? -1.977 7.531 -0.730 1.00 94.44 102 ILE A CA 1
ATOM 795 C C . ILE A 1 102 ? -0.558 7.678 -1.279 1.00 94.44 102 ILE A C 1
ATOM 797 O O . ILE A 1 102 ? -0.376 7.807 -2.489 1.0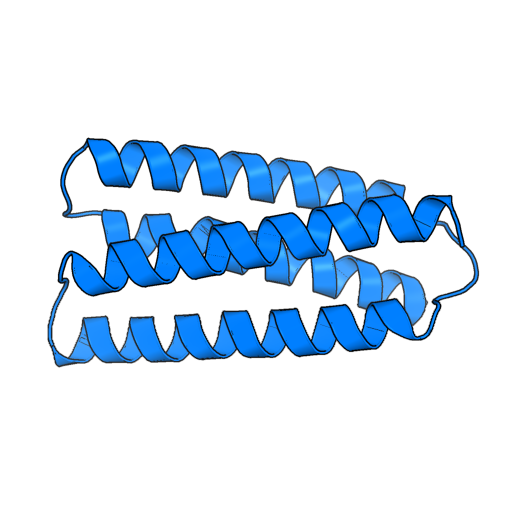0 94.44 102 ILE A O 1
ATOM 801 N N . VAL A 1 103 ? 0.451 7.622 -0.407 1.00 95.19 103 VAL A N 1
ATOM 802 C CA . VAL A 1 103 ? 1.860 7.725 -0.813 1.00 95.19 103 VAL A CA 1
ATOM 803 C C . VAL A 1 103 ? 2.249 6.564 -1.730 1.00 95.19 103 VAL A C 1
ATOM 805 O O . VAL A 1 103 ? 2.866 6.788 -2.771 1.00 95.19 103 VAL A O 1
ATOM 808 N N . SER A 1 104 ? 1.838 5.340 -1.388 1.00 94.62 104 SER A N 1
ATOM 809 C CA . SER A 1 104 ? 2.054 4.145 -2.211 1.00 94.62 104 SER A CA 1
ATOM 810 C C . SER A 1 104 ? 1.446 4.296 -3.607 1.00 94.62 104 SER A C 1
ATOM 812 O O . SER A 1 104 ? 2.112 3.980 -4.595 1.00 94.62 104 SER A O 1
ATOM 814 N N . MET A 1 105 ? 0.234 4.850 -3.706 1.00 93.38 105 MET A N 1
ATOM 815 C CA . MET A 1 105 ? -0.435 5.068 -4.987 1.00 93.38 105 MET A CA 1
ATOM 816 C C . MET A 1 105 ? 0.266 6.136 -5.835 1.00 93.38 105 MET A C 1
ATOM 818 O O . MET A 1 105 ? 0.422 5.955 -7.039 1.00 93.38 105 MET A O 1
ATOM 822 N N . ILE A 1 106 ? 0.731 7.233 -5.229 1.00 93.38 106 ILE A N 1
ATOM 823 C CA . ILE A 1 106 ? 1.488 8.274 -5.947 1.00 93.38 106 ILE A CA 1
ATOM 824 C C . ILE A 1 106 ? 2.777 7.687 -6.536 1.00 93.38 106 ILE A C 1
ATOM 826 O O . ILE A 1 106 ? 3.082 7.921 -7.706 1.00 93.38 106 ILE A O 1
ATOM 830 N N . LEU A 1 107 ? 3.510 6.892 -5.751 1.00 92.50 107 LEU A N 1
ATOM 831 C CA . LEU A 1 107 ? 4.724 6.214 -6.217 1.00 92.50 107 LEU A CA 1
ATOM 832 C C . LEU A 1 107 ? 4.432 5.211 -7.332 1.00 92.50 107 LEU A C 1
ATOM 834 O O . LEU A 1 107 ? 5.201 5.110 -8.283 1.00 92.50 107 LEU A O 1
ATOM 838 N N . TYR A 1 108 ? 3.314 4.495 -7.237 1.00 91.06 108 TYR A N 1
ATOM 839 C CA . TYR A 1 108 ? 2.874 3.577 -8.279 1.00 91.06 108 TYR A CA 1
ATOM 840 C C . TYR A 1 108 ? 2.509 4.305 -9.582 1.00 91.06 108 TYR A C 1
ATOM 842 O O . TYR A 1 108 ? 2.919 3.882 -10.657 1.00 91.06 108 TYR A O 1
ATOM 850 N N . ILE A 1 109 ? 1.804 5.437 -9.508 1.00 90.12 109 ILE A N 1
ATOM 851 C CA . ILE A 1 109 ? 1.504 6.260 -10.689 1.00 90.12 109 ILE A CA 1
ATOM 852 C C . ILE A 1 109 ? 2.802 6.761 -11.331 1.00 90.12 109 ILE A C 1
ATOM 854 O O . ILE A 1 109 ? 2.942 6.709 -12.551 1.00 90.12 109 ILE A O 1
ATOM 858 N N . TYR A 1 110 ? 3.765 7.213 -10.522 1.00 89.19 110 TYR A N 1
ATOM 859 C CA . TYR A 1 110 ? 5.082 7.603 -11.025 1.00 89.19 110 TYR A CA 1
ATOM 860 C C . TYR A 1 110 ? 5.787 6.440 -11.730 1.00 89.19 110 TYR A C 1
ATOM 862 O O . TYR A 1 110 ? 6.288 6.629 -12.832 1.00 89.19 110 TYR A O 1
ATOM 870 N N . TYR A 1 111 ? 5.779 5.246 -11.133 1.00 87.94 111 TYR A N 1
ATOM 871 C CA . TYR A 1 111 ? 6.318 4.029 -11.740 1.00 87.94 111 TYR A CA 1
ATOM 872 C C . TYR A 1 111 ? 5.687 3.742 -13.108 1.00 87.94 111 TYR A C 1
ATOM 874 O O . TYR A 1 111 ? 6.415 3.603 -14.086 1.00 87.94 111 TYR A O 1
ATOM 882 N N . VAL A 1 112 ? 4.352 3.750 -13.189 1.00 86.25 112 VAL A N 1
ATOM 883 C CA . VAL A 1 112 ? 3.603 3.542 -14.437 1.00 86.25 112 VAL A CA 1
ATOM 884 C C . VAL A 1 112 ? 4.006 4.559 -15.505 1.00 86.25 112 VAL A C 1
ATOM 886 O O . VAL A 1 112 ? 4.282 4.189 -16.642 1.00 86.25 112 VAL A O 1
ATOM 889 N N . ILE A 1 113 ? 4.068 5.845 -15.159 1.00 85.81 113 ILE A N 1
ATOM 890 C CA . ILE A 1 113 ? 4.460 6.894 -16.110 1.00 85.81 113 ILE A CA 1
ATOM 891 C C . ILE A 1 113 ? 5.916 6.704 -16.551 1.00 85.81 113 ILE A C 1
ATOM 893 O O . ILE A 1 113 ? 6.211 6.795 -17.741 1.00 85.81 113 ILE A O 1
ATOM 897 N N . ALA A 1 114 ? 6.818 6.422 -15.609 1.00 83.12 114 ALA A N 1
ATOM 898 C CA . ALA A 1 114 ? 8.235 6.227 -15.886 1.00 83.12 114 ALA A CA 1
ATOM 899 C C . ALA A 1 114 ? 8.474 5.047 -16.840 1.00 83.12 114 ALA A C 1
ATOM 901 O O . ALA A 1 114 ? 9.305 5.180 -17.731 1.00 83.12 114 ALA A O 1
ATOM 902 N N . SER A 1 115 ? 7.701 3.963 -16.731 1.00 79.81 115 SER A N 1
ATOM 903 C CA . SER A 1 115 ? 7.810 2.793 -17.621 1.00 79.81 115 SER A CA 1
ATOM 904 C C . SER A 1 115 ? 7.349 3.020 -19.063 1.00 79.81 115 SER A C 1
ATOM 906 O O . SER A 1 115 ? 7.578 2.171 -19.914 1.00 79.81 115 SER A O 1
ATOM 908 N N . PHE A 1 116 ? 6.689 4.144 -19.362 1.00 77.25 116 PHE A N 1
ATOM 909 C CA . PHE A 1 116 ? 6.398 4.543 -20.746 1.00 77.25 116 PHE A CA 1
ATOM 910 C C . PHE A 1 116 ? 7.433 5.514 -21.323 1.00 77.25 116 PHE A C 1
ATOM 912 O O . PHE A 1 116 ? 7.463 5.721 -22.535 1.00 77.25 116 PHE A O 1
ATOM 919 N N . ILE A 1 117 ? 8.214 6.175 -20.466 1.00 77.81 117 ILE A N 1
ATOM 920 C CA . ILE A 1 117 ? 9.182 7.206 -20.865 1.00 77.81 117 ILE A CA 1
ATOM 921 C C . ILE A 1 117 ? 10.578 6.607 -21.039 1.00 77.81 117 ILE A C 1
ATOM 923 O O . ILE A 1 117 ? 11.298 7.013 -21.952 1.00 77.81 117 ILE A O 1
ATOM 927 N N . TYR A 1 118 ? 10.956 5.709 -20.132 1.00 68.06 118 TYR A N 1
ATOM 928 C CA . TYR A 1 118 ? 12.247 5.028 -20.086 1.00 68.06 118 TYR A CA 1
ATOM 929 C C . TYR A 1 118 ? 12.080 3.584 -20.520 1.00 68.06 118 TYR A C 1
ATOM 931 O O . TYR A 1 118 ? 12.955 3.133 -21.284 1.00 68.06 118 TYR A O 1
#